Protein AF-A0A2K9A5K9-F1 (afdb_monomer)

Nearest PDB structures (foldseek):
  4qhi-assembly1_B  TM=7.761E-01  e=7.535E-02  Methanocaldococcus jannaschii DSM 2661
  4qhi-assembly2_C  TM=5.708E-01  e=5.766E-02  Methanocaldococcus jannaschii DSM 2661
  4qhj-assembly1_B  TM=7.160E-01  e=1.975E-01  Methanocaldococcus jannaschii DSM 2661
  1eb6-assembly1_A  TM=4.689E-01  e=3.957E+00  Aspergillus oryzae

Secondary structure (DSSP, 8-state):
--HHHHHHHHHHHHHHHHTSPPPEEEEE-----SS---SEEEETTTTEEEEEHHHHHHS-HHHHHHHHHHHHHHHHHHHHHHS---TTS-HHHHHHHHHHHHH---TTSTTS-HHHHHTSHHHHHHHHHHHHHHHHHH--PPP--GGGHHHHHHHHHHHHHHHHTTT-

Sequence (168 aa):
MDNYKVAINGTKLAAQILGIDTPDVQFFYNKDLTGKGINSIFLKEDYIIAFNEEWVEQANPMEIQVTCFHESRHAFQWKCINEDGPSNVELSTLQIWKKEMNEYSQPTKKDIPEEEYLMQEIEIDAIAFAHKMMLEHFGLKTGIPNIIEKEIQQILMKDVISDEQKDL

Solvent-accessible surface area (backbone atoms only — not comparable to full-atom values): 9677 Å² total; per-residue (Å²): 132,61,43,70,57,38,42,51,53,29,31,44,51,33,15,61,76,69,73,47,82,60,60,47,75,46,73,41,80,74,88,68,83,68,90,72,73,71,59,58,47,60,42,75,94,78,44,30,39,38,33,22,42,76,46,48,77,71,52,56,60,65,58,43,39,39,48,19,32,26,41,38,38,51,53,50,51,51,39,49,62,76,48,95,32,80,92,80,67,55,69,69,56,44,51,49,40,46,46,46,74,71,70,55,76,48,94,82,49,92,82,67,56,70,67,67,49,54,68,34,68,60,46,40,50,18,51,40,50,18,36,49,52,32,35,76,77,67,72,36,85,63,93,67,61,77,92,50,40,68,60,36,52,54,52,57,52,53,50,55,59,55,54,62,62,72,80,110

Foldseek 3Di:
DQLVVLLQVLQVVLCVVQVHDRFAEEEDADPPPPDDDDQWAQDLVRSYIYGHPVCSVPDDSLVSSLSSQLRSLVSLLSCVQPHCRPPPDDPVLSVQSNCCVVVDPDPPNPPDPPLNNCPRPSNLVSNLRSQVCCCVVPVDGDDDPPSCPVVSVVVVVVVVVVVVVVVD

Radius of gyration: 15.81 Å; Cα contacts (8 Å, |Δi|>4): 197; chains: 1; bounding box: 37×33×48 Å

Structure (mmCIF, N/CA/C/O backbone):
data_AF-A0A2K9A5K9-F1
#
_entry.id   AF-A0A2K9A5K9-F1
#
loop_
_atom_site.group_PDB
_atom_site.id
_atom_site.type_symbol
_atom_site.label_atom_id
_atom_site.label_alt_id
_atom_site.label_comp_id
_atom_site.label_asym_id
_atom_site.label_entity_id
_atom_site.label_seq_id
_atom_site.pdbx_PDB_ins_code
_atom_site.Cartn_x
_atom_site.Cartn_y
_atom_site.Cartn_z
_atom_site.occupancy
_atom_site.B_iso_or_equiv
_atom_site.auth_seq_id
_atom_site.auth_comp_id
_atom_site.auth_asym_id
_atom_site.auth_atom_id
_atom_site.pdbx_PDB_model_num
ATOM 1 N N . MET A 1 1 ? -18.228 3.295 11.789 1.00 67.94 1 MET A N 1
ATOM 2 C CA . MET A 1 1 ? -17.761 2.550 10.602 1.00 67.94 1 MET A CA 1
ATOM 3 C C . MET A 1 1 ? -17.073 1.307 11.129 1.00 67.94 1 MET A C 1
ATOM 5 O O . MET A 1 1 ? -16.506 1.392 12.206 1.00 67.94 1 MET A O 1
ATOM 9 N N . ASP A 1 2 ? -17.207 0.166 10.468 1.00 93.88 2 ASP A N 1
ATOM 10 C CA . ASP A 1 2 ? -16.558 -1.075 10.907 1.00 93.88 2 ASP A CA 1
ATOM 11 C C . ASP A 1 2 ? -15.137 -1.106 10.330 1.00 93.88 2 ASP A C 1
ATOM 13 O O . ASP A 1 2 ? -14.983 -1.178 9.111 1.00 93.88 2 ASP A O 1
ATOM 17 N N . ASN A 1 3 ? -14.126 -0.979 11.191 1.00 97.31 3 ASN A N 1
ATOM 18 C CA . ASN A 1 3 ? -12.725 -0.804 10.802 1.00 97.31 3 ASN A CA 1
ATOM 19 C C . ASN A 1 3 ? -12.179 -1.981 9.977 1.00 97.31 3 ASN A C 1
ATOM 21 O O . ASN A 1 3 ? -11.461 -1.762 9.003 1.00 97.31 3 ASN A O 1
ATOM 25 N N . TYR A 1 4 ? -12.618 -3.210 10.255 1.00 97.50 4 TYR A N 1
ATOM 26 C CA . TYR A 1 4 ? -12.254 -4.387 9.461 1.00 97.50 4 TYR A CA 1
ATOM 27 C C . TYR A 1 4 ? -12.817 -4.300 8.042 1.00 97.50 4 TYR A C 1
ATOM 29 O O . TYR A 1 4 ? -12.136 -4.605 7.063 1.00 97.50 4 TYR A O 1
ATOM 37 N N . LYS A 1 5 ? -14.058 -3.816 7.902 1.00 97.69 5 LYS A N 1
ATOM 38 C CA . LYS A 1 5 ? -14.644 -3.566 6.578 1.00 97.69 5 LYS A CA 1
ATOM 39 C C . LYS A 1 5 ? -13.944 -2.431 5.849 1.00 97.69 5 LYS A C 1
ATOM 41 O O . LYS A 1 5 ? -13.913 -2.465 4.623 1.00 97.69 5 LYS A O 1
ATOM 46 N N . VAL A 1 6 ? -13.417 -1.437 6.563 1.00 97.88 6 VAL A N 1
ATOM 47 C CA . VAL A 1 6 ? -12.607 -0.376 5.952 1.00 97.88 6 VAL A CA 1
ATOM 48 C C . VAL A 1 6 ? -11.301 -0.951 5.425 1.00 97.88 6 VAL A C 1
ATOM 50 O O . VAL A 1 6 ? -10.995 -0.695 4.271 1.00 97.88 6 VAL A O 1
ATOM 53 N N . ALA A 1 7 ? -10.604 -1.797 6.188 1.00 98.12 7 ALA A N 1
ATOM 54 C CA . ALA A 1 7 ? -9.395 -2.471 5.711 1.00 98.12 7 ALA A CA 1
ATOM 55 C C . ALA A 1 7 ? -9.666 -3.296 4.435 1.00 98.12 7 ALA A C 1
ATOM 57 O O . ALA A 1 7 ? -9.018 -3.114 3.410 1.00 98.12 7 ALA A O 1
ATOM 58 N N . ILE A 1 8 ? -10.704 -4.139 4.449 1.00 98.38 8 ILE A N 1
ATOM 59 C CA . ILE A 1 8 ? -11.042 -5.007 3.308 1.00 98.38 8 ILE A CA 1
ATOM 60 C C . ILE A 1 8 ? -11.491 -4.196 2.082 1.00 98.38 8 ILE A C 1
ATOM 62 O O . ILE A 1 8 ? -10.994 -4.395 0.972 1.00 98.38 8 ILE A O 1
ATOM 66 N N . ASN A 1 9 ? -12.449 -3.279 2.253 1.00 98.19 9 ASN A N 1
ATOM 67 C CA . ASN A 1 9 ? -12.986 -2.509 1.128 1.00 98.19 9 ASN A CA 1
ATOM 68 C C . ASN A 1 9 ? -12.002 -1.442 0.640 1.00 98.19 9 ASN A C 1
ATOM 70 O O . ASN A 1 9 ? -11.987 -1.143 -0.551 1.00 98.19 9 ASN A O 1
ATOM 74 N N . GLY A 1 10 ? -11.191 -0.885 1.538 1.00 98.25 10 GLY A N 1
ATOM 75 C CA . GLY A 1 10 ? -10.149 0.083 1.228 1.00 98.25 10 GLY A CA 1
ATOM 76 C C . GLY A 1 10 ? -9.050 -0.538 0.377 1.00 98.25 10 GLY A C 1
ATOM 77 O O . GLY A 1 10 ? -8.704 0.036 -0.653 1.00 98.25 10 GLY A O 1
ATOM 78 N N . THR A 1 11 ? -8.576 -1.739 0.730 1.00 98.56 11 THR A N 1
ATOM 79 C CA . THR A 1 11 ? -7.636 -2.508 -0.102 1.00 98.56 11 THR A CA 1
ATOM 80 C C . THR A 1 11 ? -8.239 -2.835 -1.466 1.00 98.56 11 THR A C 1
ATOM 82 O O . THR A 1 11 ? -7.595 -2.640 -2.495 1.00 98.56 11 THR A O 1
ATOM 85 N N . LYS A 1 12 ? -9.510 -3.255 -1.511 1.00 98.50 12 LYS A N 1
ATOM 86 C CA . LYS A 1 12 ? -10.205 -3.512 -2.781 1.00 98.50 12 LYS A CA 1
ATOM 87 C C . LYS A 1 12 ? -10.295 -2.264 -3.664 1.00 98.50 12 LYS A C 1
ATOM 89 O O . LYS A 1 12 ? -10.046 -2.351 -4.863 1.00 98.50 12 LYS A O 1
ATOM 94 N N . LEU A 1 13 ? -10.642 -1.115 -3.085 1.00 98.25 13 LEU A N 1
ATOM 95 C CA . LEU A 1 13 ? -10.688 0.162 -3.798 1.00 98.25 13 LEU A CA 1
ATOM 96 C C . LEU A 1 13 ? -9.305 0.540 -4.342 1.00 98.25 13 LEU A C 1
ATOM 98 O O . LEU A 1 13 ? -9.182 0.886 -5.514 1.00 98.25 13 LEU A O 1
ATOM 102 N N . ALA A 1 14 ? -8.265 0.442 -3.512 1.00 98.19 14 ALA A N 1
ATOM 103 C CA . ALA A 1 14 ? -6.900 0.761 -3.909 1.00 98.19 14 ALA A CA 1
ATOM 104 C C . ALA A 1 14 ? -6.418 -0.132 -5.063 1.00 98.19 14 ALA A C 1
ATOM 106 O O . ALA A 1 14 ? -5.893 0.376 -6.051 1.00 98.19 14 ALA A O 1
ATOM 107 N N . ALA A 1 15 ? -6.670 -1.441 -4.991 1.00 96.94 15 ALA A N 1
ATOM 108 C CA . ALA A 1 15 ? -6.337 -2.379 -6.059 1.00 96.94 15 ALA A CA 1
ATOM 109 C C . ALA A 1 15 ? -7.069 -2.062 -7.374 1.00 96.94 15 ALA A C 1
ATOM 111 O O . ALA A 1 15 ? -6.460 -2.098 -8.442 1.00 96.94 15 ALA A O 1
ATOM 112 N N . GLN A 1 16 ? -8.352 -1.683 -7.300 1.00 97.00 16 GLN A N 1
ATOM 113 C CA . GLN A 1 16 ? -9.123 -1.251 -8.471 1.00 97.00 16 GLN A CA 1
ATOM 114 C C . GLN A 1 16 ? -8.530 -0.003 -9.131 1.00 97.00 16 GLN A C 1
ATOM 116 O O . GLN A 1 16 ? -8.426 0.036 -10.354 1.00 97.00 16 GLN A O 1
ATOM 121 N N . ILE A 1 17 ? -8.125 0.992 -8.337 1.00 95.88 17 ILE A N 1
ATOM 122 C CA . ILE A 1 17 ? -7.477 2.211 -8.842 1.00 95.88 17 ILE A CA 1
ATOM 123 C C . ILE A 1 17 ? -6.131 1.883 -9.498 1.00 95.88 17 ILE A C 1
ATOM 125 O O . ILE A 1 17 ? -5.811 2.407 -10.561 1.00 95.88 17 ILE A O 1
ATOM 129 N N . LEU A 1 18 ? -5.355 0.995 -8.876 1.00 94.31 18 LEU A N 1
ATOM 130 C CA . LEU A 1 18 ? -4.031 0.589 -9.346 1.00 94.31 18 LEU A CA 1
ATOM 131 C C . LEU A 1 18 ? -4.074 -0.391 -10.530 1.00 94.31 18 LEU A C 1
ATOM 133 O O . LEU A 1 18 ? -3.037 -0.644 -11.138 1.00 94.31 18 LEU A O 1
ATOM 137 N N . GLY A 1 19 ? -5.245 -0.944 -10.860 1.00 93.50 19 GLY A N 1
ATOM 138 C CA . GLY A 1 19 ? -5.397 -1.929 -11.930 1.00 93.50 19 GLY A CA 1
ATOM 139 C C . GLY A 1 19 ? -4.702 -3.262 -11.636 1.00 93.50 19 GLY A C 1
ATOM 140 O O . GLY A 1 19 ? -4.236 -3.916 -12.566 1.00 93.50 19 GLY A O 1
ATOM 141 N N . ILE A 1 20 ? -4.614 -3.652 -10.362 1.00 93.44 20 ILE A N 1
ATOM 142 C CA . ILE A 1 20 ? -4.001 -4.913 -9.915 1.00 93.44 20 ILE A CA 1
ATOM 143 C C . ILE A 1 20 ? -5.046 -5.848 -9.307 1.00 93.44 20 ILE A C 1
ATOM 145 O O . ILE A 1 20 ? -6.113 -5.416 -8.860 1.00 93.44 20 ILE A O 1
ATOM 149 N N . ASP A 1 21 ? -4.713 -7.136 -9.228 1.00 94.44 21 ASP A N 1
ATOM 150 C CA . ASP A 1 21 ? -5.471 -8.071 -8.400 1.00 94.44 21 ASP A CA 1
ATOM 151 C C . ASP A 1 21 ? -5.452 -7.604 -6.942 1.00 94.44 21 ASP A C 1
ATOM 153 O O . ASP A 1 21 ? -4.423 -7.140 -6.440 1.00 94.44 21 ASP A O 1
ATOM 157 N N . THR A 1 22 ? -6.595 -7.724 -6.266 1.00 97.44 22 THR A N 1
ATOM 158 C CA . THR A 1 22 ? -6.732 -7.317 -4.863 1.00 97.44 22 THR A CA 1
ATOM 159 C C . THR A 1 22 ? -5.903 -8.242 -3.971 1.00 97.44 22 THR A C 1
ATOM 161 O O . THR A 1 22 ? -6.187 -9.440 -3.972 1.00 97.44 22 THR A O 1
ATOM 164 N N . PRO A 1 23 ? -4.917 -7.723 -3.212 1.00 97.25 23 PRO A N 1
ATOM 165 C CA . PRO A 1 23 ? -4.214 -8.515 -2.209 1.00 97.25 23 PRO A CA 1
ATOM 166 C C . PRO A 1 23 ? -5.181 -9.060 -1.160 1.00 97.25 23 PRO A C 1
ATOM 168 O O . PRO A 1 23 ? -6.138 -8.377 -0.775 1.00 97.25 23 PRO A O 1
ATOM 171 N N . ASP A 1 24 ? -4.914 -10.266 -0.667 1.00 98.06 24 ASP A N 1
ATOM 172 C CA . ASP A 1 24 ? -5.694 -10.833 0.430 1.00 98.06 24 ASP A CA 1
ATOM 173 C C . ASP A 1 24 ? -5.492 -9.996 1.699 1.00 98.06 24 ASP A C 1
ATOM 175 O O . ASP A 1 24 ? -4.394 -9.520 1.981 1.00 98.06 24 ASP A O 1
ATOM 179 N N . VAL A 1 25 ? -6.553 -9.811 2.486 1.00 98.00 25 VAL A N 1
ATOM 180 C CA . VAL A 1 25 ? -6.491 -9.053 3.744 1.00 98.00 25 VAL A CA 1
ATOM 181 C C . VAL A 1 25 ? -6.541 -10.016 4.917 1.00 98.00 25 VAL A C 1
ATOM 183 O O . VAL A 1 25 ? -7.495 -10.782 5.060 1.00 98.00 25 VAL A O 1
ATOM 186 N N . GLN A 1 26 ? -5.523 -9.955 5.773 1.00 96.94 26 GLN A N 1
ATOM 187 C CA . GLN A 1 26 ? -5.449 -10.740 7.004 1.00 96.94 26 GLN A CA 1
ATOM 188 C C . GLN A 1 26 ? -5.229 -9.837 8.216 1.00 96.94 26 GLN A C 1
ATOM 190 O O . GLN A 1 26 ? -4.706 -8.731 8.098 1.00 96.94 26 GLN A O 1
ATOM 195 N N . PHE A 1 27 ? -5.624 -10.326 9.388 1.00 94.69 27 PHE A N 1
ATOM 196 C CA . PHE A 1 27 ? -5.454 -9.632 10.659 1.00 94.69 27 PHE A CA 1
ATOM 197 C C . PHE A 1 27 ? -4.568 -10.476 11.568 1.00 94.69 27 PHE A C 1
ATOM 199 O O . PHE A 1 27 ? -4.720 -11.699 11.631 1.00 94.69 27 PHE A O 1
ATOM 206 N N . PHE A 1 28 ? -3.613 -9.834 12.230 1.00 89.88 28 PHE A N 1
ATOM 207 C CA . PHE A 1 28 ? -2.676 -10.499 13.12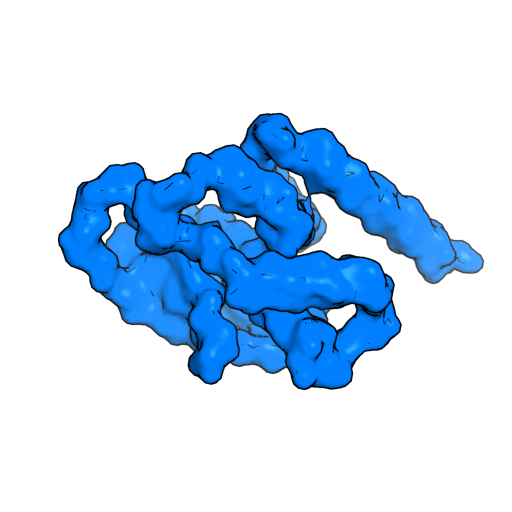5 1.00 89.88 28 PHE A CA 1
ATOM 208 C C . PHE A 1 28 ? -2.547 -9.742 14.443 1.00 89.88 28 PHE A C 1
ATOM 210 O O . PHE A 1 28 ? -2.654 -8.521 14.492 1.00 89.88 28 PHE A O 1
ATOM 217 N N . TYR A 1 29 ? -2.236 -10.471 15.511 1.00 83.44 29 TYR A N 1
ATOM 218 C CA . TYR A 1 29 ? -1.881 -9.881 16.798 1.00 83.44 29 TYR A CA 1
ATOM 219 C C . TYR A 1 29 ? -0.364 -9.803 16.930 1.00 83.44 29 TYR A C 1
ATOM 221 O O . TYR A 1 29 ? 0.321 -10.827 16.840 1.00 83.44 29 TYR A O 1
ATOM 229 N N . ASN A 1 30 ? 0.165 -8.612 17.203 1.00 69.81 30 ASN A N 1
ATOM 230 C CA . ASN A 1 30 ? 1.560 -8.468 17.594 1.00 69.81 30 ASN A CA 1
ATOM 231 C C . ASN A 1 30 ? 1.668 -8.513 19.124 1.00 69.81 30 ASN A C 1
ATOM 233 O O . ASN A 1 30 ? 1.219 -7.600 19.803 1.00 69.81 30 ASN A O 1
ATOM 237 N N . LYS A 1 31 ? 2.262 -9.573 19.686 1.00 54.88 31 LYS A N 1
ATOM 238 C CA . LYS A 1 31 ? 2.429 -9.693 21.148 1.00 54.88 31 LYS A CA 1
ATOM 239 C C . LYS A 1 31 ? 3.510 -8.767 21.720 1.00 54.88 31 LYS A C 1
ATOM 241 O O . LYS A 1 31 ? 3.563 -8.599 22.939 1.00 54.88 31 LYS A O 1
ATOM 246 N N . ASP A 1 32 ? 4.362 -8.179 20.878 1.00 50.25 32 ASP A N 1
ATOM 247 C CA . ASP A 1 32 ? 5.400 -7.246 21.316 1.00 50.25 32 ASP A CA 1
ATOM 248 C C . ASP A 1 32 ? 4.843 -5.818 21.407 1.00 50.25 32 ASP A C 1
ATOM 250 O O . ASP A 1 32 ? 4.930 -5.008 20.486 1.00 50.25 32 ASP A O 1
ATOM 254 N N . LEU A 1 33 ? 4.314 -5.499 22.592 1.00 42.84 33 LEU A N 1
ATOM 255 C CA . LEU A 1 33 ? 3.846 -4.177 23.044 1.00 42.84 33 LEU A CA 1
ATOM 256 C C . LEU A 1 33 ? 4.966 -3.112 23.146 1.00 42.84 33 LEU A C 1
ATOM 258 O O . LEU A 1 33 ? 4.805 -2.081 23.805 1.00 42.84 33 LEU A O 1
ATOM 262 N N . THR A 1 34 ? 6.137 -3.331 22.545 1.00 43.47 34 THR A N 1
ATOM 263 C CA . THR A 1 34 ? 7.284 -2.426 22.671 1.00 43.47 34 THR A CA 1
ATOM 264 C C . THR A 1 34 ? 7.243 -1.321 21.615 1.00 43.47 34 THR A C 1
ATOM 266 O O . THR A 1 34 ? 7.958 -1.385 20.625 1.00 43.47 34 THR A O 1
ATOM 269 N N . GLY A 1 35 ? 6.414 -0.297 21.842 1.00 47.50 35 GLY A N 1
ATOM 270 C CA . GLY A 1 35 ? 6.605 1.116 21.449 1.00 47.50 35 GLY A CA 1
ATOM 271 C C . GLY A 1 35 ? 6.717 1.532 19.968 1.00 47.50 35 GLY A C 1
ATOM 272 O O . GLY A 1 35 ? 6.474 2.698 19.677 1.00 47.50 35 GLY A O 1
ATOM 273 N N . LYS A 1 36 ? 7.056 0.636 19.036 1.00 54.22 36 LYS A N 1
ATOM 274 C CA . LYS A 1 36 ? 7.132 0.861 17.581 1.00 54.22 36 LYS A CA 1
ATOM 275 C C . LYS A 1 36 ? 6.475 -0.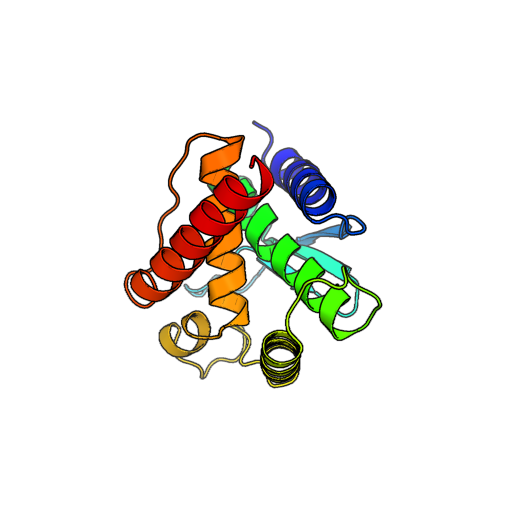319 16.859 1.00 54.22 36 LYS A C 1
ATOM 277 O O . LYS A 1 36 ? 7.137 -1.122 16.207 1.00 54.22 36 LYS A O 1
ATOM 282 N N . GLY A 1 37 ? 5.176 -0.491 17.089 1.00 62.34 37 GLY A N 1
ATOM 283 C CA . GLY A 1 37 ? 4.393 -1.536 16.437 1.00 62.34 37 GLY A CA 1
ATOM 284 C C . GLY A 1 37 ? 4.194 -1.229 14.954 1.00 62.34 37 GLY A C 1
ATOM 285 O O . GLY A 1 37 ? 3.993 -0.080 14.576 1.00 62.34 37 GLY A O 1
ATOM 286 N N . ILE A 1 38 ? 4.240 -2.264 14.121 1.00 75.38 38 ILE A N 1
ATOM 287 C CA . ILE A 1 38 ? 3.832 -2.179 12.717 1.00 75.38 38 ILE A CA 1
ATOM 288 C C . ILE A 1 38 ? 2.301 -2.188 12.678 1.00 75.38 38 ILE A C 1
ATOM 290 O O . ILE A 1 38 ? 1.680 -3.098 13.233 1.00 75.38 38 ILE A O 1
ATOM 294 N N . ASN A 1 39 ? 1.705 -1.173 12.050 1.00 89.38 39 ASN A N 1
ATOM 295 C CA . ASN A 1 39 ? 0.250 -1.064 11.889 1.00 89.38 39 ASN A CA 1
ATOM 296 C C . ASN A 1 39 ? -0.264 -2.028 10.815 1.00 89.38 39 ASN A C 1
ATOM 298 O O . ASN A 1 39 ? -1.307 -2.654 10.983 1.00 89.38 39 ASN A O 1
ATOM 302 N N . SER A 1 40 ? 0.478 -2.146 9.716 1.00 91.50 40 SER A N 1
ATOM 303 C CA . SER A 1 40 ? 0.197 -3.046 8.605 1.00 91.50 40 SER A CA 1
ATOM 304 C C . SER A 1 40 ? 1.481 -3.343 7.838 1.00 91.50 40 SER A C 1
ATOM 306 O O . SER A 1 40 ? 2.462 -2.617 7.989 1.00 91.50 40 SER A O 1
ATOM 308 N N . ILE A 1 41 ? 1.480 -4.419 7.059 1.00 92.25 41 ILE A N 1
ATOM 309 C CA . ILE A 1 41 ? 2.582 -4.775 6.168 1.00 92.25 41 ILE A CA 1
ATOM 310 C C . ILE A 1 41 ? 2.074 -5.554 4.955 1.00 92.25 41 ILE A C 1
ATOM 312 O O . ILE A 1 41 ? 1.259 -6.473 5.084 1.00 92.25 41 ILE A O 1
ATOM 316 N N . PHE A 1 42 ? 2.603 -5.233 3.780 1.00 93.88 42 PHE A N 1
ATOM 317 C CA . PHE A 1 42 ? 2.482 -6.064 2.592 1.00 93.88 42 PHE A CA 1
ATOM 318 C C . PHE A 1 42 ? 3.489 -7.231 2.608 1.00 93.88 42 PHE A C 1
ATOM 320 O O . PHE A 1 42 ? 4.708 -7.051 2.555 1.00 93.88 42 PHE A O 1
ATOM 327 N N . LEU A 1 43 ? 2.964 -8.454 2.655 1.00 91.31 43 LEU A N 1
ATOM 328 C CA . LEU A 1 43 ? 3.693 -9.719 2.594 1.00 91.31 43 LEU A CA 1
ATOM 329 C C . LEU A 1 43 ? 3.735 -10.205 1.141 1.00 91.31 43 LEU A C 1
ATOM 331 O O . LEU A 1 43 ? 2.821 -10.876 0.658 1.00 91.31 43 LEU A O 1
ATOM 335 N N . LYS A 1 44 ? 4.799 -9.829 0.430 1.00 90.25 44 LYS A N 1
ATOM 336 C CA . LYS A 1 44 ? 4.947 -10.027 -1.021 1.00 90.25 44 LYS A CA 1
ATOM 337 C C . LYS A 1 44 ? 4.942 -11.491 -1.471 1.00 90.25 44 LYS A C 1
ATOM 339 O O . LYS A 1 44 ? 4.446 -11.775 -2.556 1.00 90.25 44 LYS A O 1
ATOM 344 N N . GLU A 1 45 ? 5.473 -12.405 -0.659 1.00 88.25 45 GLU A N 1
ATOM 345 C CA . GLU A 1 45 ? 5.560 -13.835 -0.979 1.00 88.25 45 GLU A CA 1
ATOM 346 C C . GLU A 1 45 ? 4.178 -14.492 -1.078 1.00 88.25 45 GLU A C 1
ATOM 348 O O . GLU A 1 45 ? 3.969 -15.351 -1.933 1.00 88.25 45 GLU A O 1
ATOM 353 N N . ASP A 1 46 ? 3.242 -14.043 -0.241 1.00 92.44 46 ASP A N 1
ATOM 354 C CA . ASP A 1 46 ? 1.876 -14.564 -0.172 1.00 92.44 46 ASP A CA 1
ATOM 355 C C . ASP A 1 46 ? 0.845 -13.611 -0.803 1.00 92.44 46 ASP A C 1
ATOM 357 O O . ASP A 1 46 ? -0.333 -13.944 -0.898 1.00 92.44 46 ASP A O 1
ATOM 361 N N . TYR A 1 47 ? 1.281 -12.423 -1.241 1.00 94.50 47 TYR A N 1
ATOM 362 C CA . TYR A 1 47 ? 0.438 -11.355 -1.783 1.00 94.50 47 TYR A CA 1
ATOM 363 C C . TYR A 1 47 ? -0.699 -10.942 -0.822 1.00 94.50 47 TYR A C 1
ATOM 365 O O . TYR A 1 47 ? -1.858 -10.770 -1.209 1.00 94.50 47 TYR A O 1
ATOM 373 N N . ILE A 1 48 ? -0.341 -10.776 0.455 1.00 96.38 48 ILE A N 1
ATOM 374 C CA . ILE A 1 48 ? -1.248 -10.430 1.559 1.00 96.38 48 ILE A CA 1
ATOM 375 C C . ILE A 1 48 ? -0.925 -9.030 2.081 1.00 96.38 48 ILE A C 1
ATOM 377 O O . ILE A 1 48 ? 0.239 -8.688 2.260 1.00 96.38 48 ILE A O 1
ATOM 381 N N . ILE A 1 49 ? -1.945 -8.244 2.418 1.00 96.94 49 ILE A N 1
ATOM 382 C CA . ILE A 1 49 ? -1.809 -7.090 3.311 1.00 96.94 49 ILE A CA 1
ATOM 383 C C . ILE A 1 49 ? -2.290 -7.519 4.698 1.00 96.94 49 ILE A C 1
ATOM 385 O O . ILE A 1 49 ? -3.472 -7.801 4.913 1.00 96.94 49 ILE A O 1
ATOM 389 N N . ALA A 1 50 ? -1.349 -7.600 5.633 1.00 94.88 50 ALA A N 1
ATOM 390 C CA . ALA A 1 50 ? -1.599 -8.018 7.000 1.00 94.88 50 ALA A CA 1
ATOM 391 C C . ALA A 1 50 ? -1.716 -6.786 7.900 1.00 94.88 50 ALA A C 1
ATOM 393 O O . ALA A 1 50 ? -0.766 -6.016 8.007 1.00 94.88 50 ALA A O 1
ATOM 394 N N . PHE A 1 51 ? -2.851 -6.625 8.578 1.00 95.12 51 PHE A N 1
ATOM 395 C CA . PHE A 1 51 ? -3.105 -5.533 9.516 1.00 95.12 51 PHE A CA 1
ATOM 396 C C . PHE A 1 51 ? -2.963 -5.994 10.967 1.00 95.12 51 PHE A C 1
ATOM 398 O O . PHE A 1 51 ? -3.437 -7.070 11.337 1.00 95.12 51 PHE A O 1
ATOM 405 N N . ASN A 1 52 ? -2.368 -5.153 11.812 1.00 92.69 52 ASN A N 1
ATOM 406 C CA . ASN A 1 52 ? -2.336 -5.382 13.249 1.00 92.69 52 ASN A CA 1
ATOM 407 C C . ASN A 1 52 ? -3.737 -5.172 13.832 1.00 92.69 52 ASN A C 1
ATOM 409 O O . ASN A 1 52 ? -4.276 -4.065 13.808 1.00 92.69 52 ASN A O 1
ATOM 413 N N . GLU A 1 53 ? -4.314 -6.239 14.369 1.00 92.31 53 GLU A N 1
ATOM 414 C CA . GLU A 1 53 ? -5.686 -6.270 14.854 1.00 92.31 53 GLU A CA 1
ATOM 415 C C . GLU A 1 53 ? -5.919 -5.294 16.016 1.00 92.31 53 GLU A C 1
ATOM 417 O O . GLU A 1 53 ? -6.889 -4.539 15.992 1.00 92.31 53 GLU A O 1
ATOM 422 N N . GLU A 1 54 ? -4.977 -5.196 16.961 1.00 90.75 54 GLU A N 1
ATOM 423 C CA . GLU A 1 54 ? -5.071 -4.249 18.083 1.00 90.75 54 GLU A CA 1
ATOM 424 C C . GLU A 1 54 ? -5.076 -2.795 17.605 1.00 90.75 54 GLU A C 1
ATOM 426 O O . GLU A 1 54 ? -5.706 -1.932 18.214 1.00 90.75 54 GLU A O 1
ATOM 431 N N . TRP A 1 55 ? -4.360 -2.497 16.519 1.00 92.88 55 TRP A N 1
ATOM 432 C CA . TRP A 1 55 ? -4.383 -1.171 15.909 1.00 92.88 55 TRP A CA 1
ATOM 433 C C . TRP A 1 55 ? -5.697 -0.933 15.158 1.00 92.88 55 TRP A C 1
ATOM 435 O O . TRP A 1 55 ? -6.329 0.104 15.358 1.00 92.88 55 TRP A O 1
ATOM 445 N N . VAL A 1 56 ? -6.155 -1.899 14.357 1.00 94.81 56 VAL A N 1
ATOM 446 C CA . VAL A 1 56 ? -7.409 -1.799 13.591 1.00 94.81 56 VAL A CA 1
ATOM 447 C C . VAL A 1 56 ? -8.610 -1.550 14.499 1.00 94.81 56 VAL A C 1
ATOM 449 O O . VAL A 1 56 ? -9.477 -0.763 14.133 1.00 94.81 56 VAL A O 1
ATOM 452 N N . GLU A 1 57 ? -8.678 -2.151 15.686 1.00 93.50 57 GLU A N 1
ATOM 453 C CA . GLU A 1 57 ? -9.798 -1.955 16.620 1.00 93.50 57 GLU A CA 1
ATOM 454 C C . GLU A 1 57 ? -9.943 -0.505 17.120 1.00 93.50 57 GLU A C 1
ATOM 456 O O . GLU A 1 57 ? -11.057 -0.058 17.403 1.00 93.50 57 GLU A O 1
ATOM 461 N N . GLN A 1 58 ? -8.839 0.242 17.207 1.00 92.31 58 GLN A N 1
ATOM 462 C CA . GLN A 1 58 ? -8.792 1.574 17.829 1.00 92.31 58 GLN A CA 1
ATOM 463 C C . GLN A 1 58 ? -8.500 2.722 16.852 1.00 92.31 58 GLN A C 1
ATOM 465 O O . GLN A 1 58 ? -8.777 3.879 17.174 1.00 92.31 58 GLN A O 1
ATOM 470 N N . ALA A 1 59 ? -7.944 2.423 15.677 1.00 92.62 59 ALA A N 1
ATOM 471 C CA . ALA A 1 59 ? -7.535 3.423 14.700 1.00 92.62 59 ALA A CA 1
ATOM 472 C C . ALA A 1 59 ? -8.722 4.206 14.128 1.00 92.62 59 ALA A C 1
ATOM 474 O O . ALA A 1 59 ? -9.858 3.722 14.035 1.00 92.62 59 ALA A O 1
ATOM 475 N N . ASN A 1 60 ? -8.444 5.429 13.677 1.00 94.38 60 ASN A N 1
ATOM 476 C CA . ASN A 1 60 ? -9.416 6.174 12.897 1.00 94.38 60 ASN A CA 1
ATOM 477 C C . ASN A 1 60 ? -9.659 5.439 11.559 1.00 94.38 60 ASN A C 1
ATOM 479 O O . ASN A 1 60 ? -8.690 5.087 10.884 1.00 94.38 60 ASN A O 1
ATOM 483 N N . PRO A 1 61 ? -10.916 5.260 11.107 1.00 96.38 61 PRO A N 1
ATOM 484 C CA . PRO A 1 61 ? -11.209 4.680 9.794 1.00 96.38 61 PRO A CA 1
ATOM 485 C C . PRO A 1 61 ? -10.413 5.303 8.637 1.00 96.38 61 PRO A C 1
ATOM 487 O O . PRO A 1 61 ? -10.035 4.615 7.695 1.00 96.38 61 PRO A O 1
ATOM 490 N N . MET A 1 62 ? -10.141 6.609 8.697 1.00 95.31 62 MET A N 1
ATOM 491 C CA . MET A 1 62 ? -9.360 7.299 7.671 1.00 95.31 62 MET A CA 1
ATOM 492 C C . MET A 1 62 ? -7.876 6.938 7.723 1.00 95.31 62 MET A C 1
ATOM 494 O O . MET A 1 62 ? -7.255 6.861 6.673 1.00 95.31 62 MET A O 1
ATOM 498 N N . GLU A 1 63 ? -7.311 6.658 8.898 1.00 95.25 63 GLU A N 1
ATOM 499 C CA . GLU A 1 63 ? -5.934 6.154 9.003 1.00 95.25 63 GLU A CA 1
ATOM 500 C C . GLU A 1 63 ? -5.829 4.747 8.410 1.00 95.25 63 GLU A C 1
ATOM 502 O O . GLU A 1 63 ? -4.899 4.466 7.662 1.00 95.25 63 GLU A O 1
ATOM 507 N N . ILE A 1 64 ? -6.835 3.895 8.636 1.00 97.38 64 ILE A N 1
ATOM 508 C CA . ILE A 1 64 ? -6.917 2.575 7.992 1.00 97.38 64 ILE A CA 1
ATOM 509 C C . ILE A 1 64 ? -6.981 2.725 6.471 1.00 97.38 64 ILE A C 1
ATOM 511 O O . ILE A 1 64 ? -6.278 2.014 5.757 1.00 97.38 64 ILE A O 1
ATOM 515 N N . GLN A 1 65 ? -7.775 3.668 5.958 1.00 98.19 65 GLN A N 1
ATOM 516 C CA . GLN A 1 65 ? -7.870 3.921 4.519 1.00 98.19 65 GLN A CA 1
ATOM 517 C C . GLN A 1 65 ? -6.544 4.418 3.917 1.00 98.19 65 GLN A C 1
ATOM 519 O O . GLN A 1 65 ? -6.179 3.983 2.824 1.00 98.19 65 GLN A O 1
ATOM 524 N N . VAL A 1 66 ? -5.800 5.276 4.628 1.00 97.69 66 VAL A N 1
ATOM 525 C CA . VAL A 1 66 ? -4.438 5.690 4.238 1.00 97.69 66 VAL A CA 1
ATOM 526 C C . VAL A 1 66 ? -3.529 4.470 4.122 1.00 97.69 66 VAL A C 1
ATOM 528 O O . VAL A 1 66 ? -2.872 4.289 3.098 1.00 97.69 66 VAL A O 1
ATOM 531 N N . THR A 1 67 ? -3.535 3.608 5.140 1.00 97.19 67 THR A N 1
ATOM 532 C CA . THR A 1 67 ? -2.743 2.375 5.153 1.00 97.19 67 THR A CA 1
ATOM 533 C C . THR A 1 67 ? -3.134 1.435 4.015 1.00 97.19 67 THR A C 1
ATOM 535 O O . THR A 1 67 ? -2.256 0.878 3.367 1.00 97.19 67 THR A O 1
ATOM 538 N N . CYS A 1 68 ? -4.423 1.316 3.684 1.00 98.44 68 CYS A N 1
ATOM 539 C CA . CYS A 1 68 ? -4.865 0.525 2.533 1.00 98.44 68 CYS A CA 1
ATOM 540 C C . CYS A 1 68 ? -4.230 1.012 1.224 1.00 98.44 68 CYS A C 1
ATOM 542 O O . CYS A 1 68 ? -3.767 0.191 0.433 1.00 98.44 68 CYS A O 1
ATOM 544 N N . PHE A 1 69 ? -4.197 2.329 0.988 1.00 98.56 69 PHE A N 1
ATOM 545 C CA . PHE A 1 69 ? -3.564 2.883 -0.211 1.00 98.56 69 PHE A CA 1
ATOM 546 C C . PHE A 1 69 ? -2.053 2.660 -0.220 1.00 98.56 69 PHE A C 1
ATOM 548 O O . PHE A 1 69 ? -1.517 2.257 -1.250 1.00 98.56 69 PHE A O 1
ATOM 555 N N . HIS A 1 70 ? -1.390 2.882 0.914 1.00 97.56 70 HIS A N 1
ATOM 556 C CA . HIS A 1 70 ? 0.053 2.701 1.057 1.00 97.56 70 HIS A CA 1
ATOM 557 C C . HIS A 1 70 ? 0.471 1.244 0.792 1.00 97.56 70 HIS A C 1
ATOM 559 O O . HIS A 1 70 ? 1.242 0.977 -0.125 1.00 97.56 70 HIS A O 1
ATOM 565 N N . GLU A 1 71 ? -0.116 0.277 1.499 1.00 97.69 71 GLU A N 1
ATOM 566 C CA . GLU A 1 71 ? 0.251 -1.138 1.347 1.00 97.69 71 GLU A CA 1
ATOM 567 C C . GLU A 1 71 ? -0.150 -1.707 -0.022 1.00 97.69 71 GLU A C 1
ATOM 569 O O . GLU A 1 71 ? 0.565 -2.519 -0.610 1.00 97.69 71 GLU A O 1
ATOM 574 N N . SER A 1 72 ? -1.269 -1.246 -0.594 1.00 98.19 72 SER A N 1
ATOM 575 C CA . SER A 1 72 ? -1.641 -1.637 -1.961 1.00 98.19 72 SER A CA 1
ATOM 576 C C . SER A 1 72 ? -0.679 -1.061 -2.999 1.00 98.19 72 SER A C 1
ATOM 578 O O . SER A 1 72 ? -0.469 -1.679 -4.044 1.00 98.19 72 SER A O 1
ATOM 580 N N . ARG A 1 73 ? -0.050 0.092 -2.725 1.00 97.19 73 ARG A N 1
ATOM 581 C CA . ARG A 1 73 ? 0.999 0.630 -3.595 1.00 97.19 73 ARG A CA 1
ATOM 582 C C . ARG A 1 73 ? 2.244 -0.251 -3.574 1.00 97.19 73 ARG A C 1
ATOM 584 O O . ARG A 1 73 ? 2.805 -0.489 -4.641 1.00 97.19 73 ARG A O 1
ATOM 591 N N . HIS A 1 74 ? 2.597 -0.840 -2.433 1.00 95.75 74 HIS A N 1
ATOM 592 C CA . HIS A 1 74 ? 3.635 -1.874 -2.380 1.00 95.75 74 HIS A CA 1
ATOM 593 C C . HIS A 1 74 ? 3.276 -3.123 -3.188 1.00 95.75 74 HIS A C 1
ATOM 595 O O . HIS A 1 74 ? 4.126 -3.645 -3.914 1.00 95.75 74 HIS A O 1
ATOM 601 N N . ALA A 1 75 ? 2.015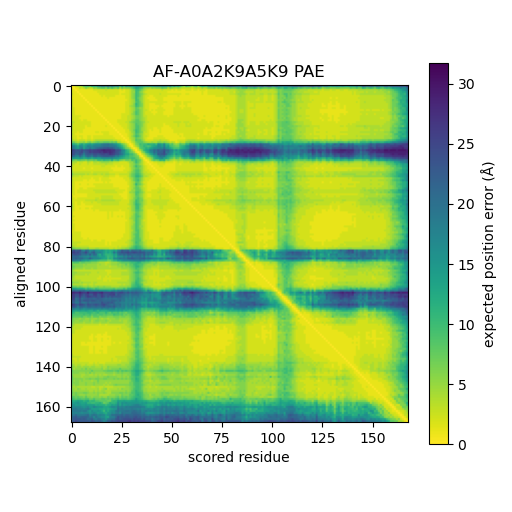 -3.562 -3.162 1.00 95.19 75 ALA A N 1
ATOM 602 C CA . ALA A 1 75 ? 1.559 -4.655 -4.022 1.00 95.19 75 ALA A CA 1
ATOM 603 C C . ALA A 1 75 ? 1.695 -4.319 -5.520 1.00 95.19 75 ALA A C 1
ATOM 605 O O . ALA A 1 75 ? 2.180 -5.138 -6.305 1.00 95.19 75 ALA A O 1
ATOM 606 N N . PHE A 1 76 ? 1.345 -3.091 -5.913 1.00 95.50 76 PHE A N 1
ATOM 607 C CA . PHE A 1 76 ? 1.544 -2.594 -7.275 1.00 95.50 76 PHE A CA 1
ATOM 608 C C . PHE A 1 76 ? 3.022 -2.568 -7.680 1.00 95.50 76 PHE A C 1
ATOM 610 O O . PHE A 1 76 ? 3.378 -3.053 -8.755 1.00 95.50 76 PHE A O 1
ATOM 617 N N . GLN A 1 77 ? 3.893 -2.033 -6.823 1.00 94.69 77 GLN A N 1
ATOM 618 C CA . GLN A 1 77 ? 5.334 -1.977 -7.074 1.00 94.69 77 GLN A CA 1
ATOM 619 C C . GLN A 1 77 ? 5.905 -3.392 -7.240 1.00 94.69 77 GLN A C 1
ATOM 621 O O . GLN A 1 77 ? 6.648 -3.649 -8.187 1.00 94.69 77 GLN A O 1
ATOM 626 N N . TRP A 1 78 ? 5.488 -4.342 -6.394 1.00 93.44 78 TRP A N 1
ATOM 627 C CA . TRP A 1 78 ? 5.876 -5.750 -6.5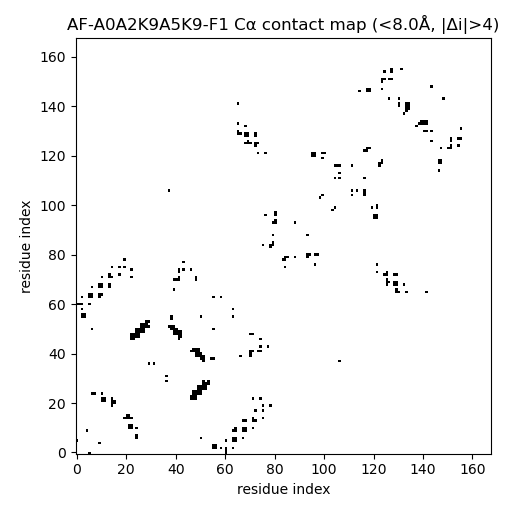03 1.00 93.44 78 TRP A CA 1
ATOM 628 C C . TRP A 1 78 ? 5.460 -6.380 -7.837 1.00 93.44 78 TRP A C 1
ATOM 630 O O . TRP A 1 78 ? 6.277 -7.055 -8.472 1.00 93.44 78 TRP A O 1
ATOM 640 N N . LYS A 1 79 ? 4.229 -6.123 -8.296 1.00 92.12 79 LYS A N 1
ATOM 641 C CA . LYS A 1 79 ? 3.753 -6.552 -9.620 1.00 92.12 79 LYS A CA 1
ATOM 642 C C . LYS A 1 79 ? 4.598 -5.951 -10.742 1.00 92.12 79 LYS A C 1
ATOM 644 O O . LYS A 1 79 ? 5.039 -6.685 -11.617 1.00 92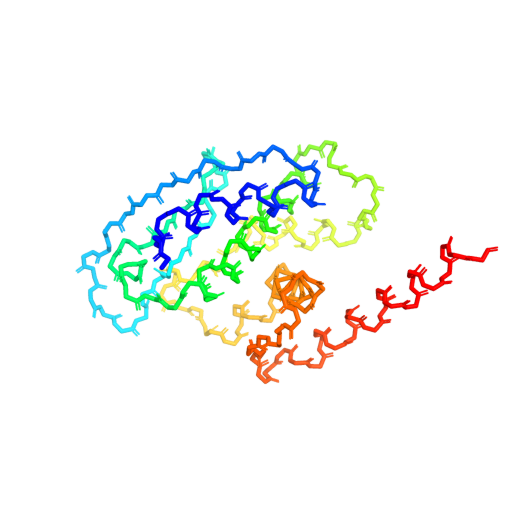.12 79 LYS A O 1
ATOM 649 N N . CYS A 1 80 ? 4.908 -4.658 -10.683 1.00 91.44 80 CYS A N 1
ATOM 650 C CA . CYS A 1 80 ? 5.753 -4.001 -11.686 1.00 91.44 80 CYS A CA 1
ATOM 651 C C . CYS A 1 80 ? 7.190 -4.554 -11.729 1.00 91.44 80 CYS A C 1
ATOM 653 O O . CYS A 1 80 ? 7.822 -4.557 -12.781 1.00 91.44 80 CYS A O 1
ATOM 655 N N . ILE A 1 81 ? 7.724 -5.017 -10.595 1.00 90.62 81 ILE A N 1
ATOM 656 C CA . ILE A 1 81 ? 9.075 -5.591 -10.510 1.00 90.62 81 ILE A CA 1
ATOM 657 C C . ILE A 1 81 ? 9.142 -7.011 -11.097 1.00 90.62 81 ILE A C 1
ATOM 659 O O . ILE A 1 81 ? 10.173 -7.381 -11.669 1.00 90.62 81 ILE A O 1
ATOM 663 N N . ASN A 1 82 ? 8.097 -7.822 -10.895 1.00 85.88 82 ASN A N 1
ATOM 664 C CA . ASN A 1 82 ? 8.132 -9.269 -11.152 1.00 85.88 82 ASN A CA 1
ATOM 665 C C . ASN A 1 82 ? 7.289 -9.732 -12.345 1.00 85.88 82 ASN A C 1
ATOM 667 O O . ASN A 1 82 ? 7.506 -10.841 -12.831 1.00 85.88 82 ASN A O 1
ATOM 671 N N . GLU A 1 83 ? 6.340 -8.926 -12.808 1.00 71.19 83 GLU A N 1
ATOM 672 C CA . GLU A 1 83 ? 5.378 -9.282 -13.854 1.00 71.19 83 GLU A CA 1
ATOM 673 C C . GLU A 1 83 ? 5.304 -8.189 -14.935 1.00 71.19 83 GLU A C 1
ATOM 675 O O . GLU A 1 83 ? 5.907 -7.122 -14.798 1.00 71.19 83 GLU A O 1
ATOM 680 N N . ASP A 1 84 ? 4.521 -8.439 -15.993 1.00 59.22 84 ASP A N 1
ATOM 681 C CA . ASP A 1 84 ? 4.035 -7.436 -16.957 1.00 59.22 84 ASP A CA 1
ATOM 682 C C . ASP A 1 84 ? 3.067 -6.440 -16.270 1.00 59.22 84 ASP A C 1
ATOM 684 O O . ASP A 1 84 ? 1.916 -6.268 -16.679 1.00 59.22 84 ASP A O 1
ATOM 688 N N . GLY A 1 85 ? 3.505 -5.797 -15.181 1.00 57.62 85 GLY A N 1
ATOM 689 C CA . GLY A 1 85 ? 2.809 -4.656 -14.594 1.00 57.62 85 GLY A CA 1
ATOM 690 C C . GLY A 1 85 ? 2.610 -3.550 -15.639 1.00 57.62 85 GLY A C 1
ATOM 691 O O . GLY A 1 85 ? 3.234 -3.581 -16.707 1.00 57.62 85 GLY A O 1
ATOM 692 N N . PRO A 1 86 ? 1.729 -2.570 -15.385 1.00 59.19 86 PRO A N 1
ATOM 693 C CA . PRO A 1 86 ? 1.426 -1.552 -16.380 1.00 59.19 86 PRO A CA 1
ATOM 694 C C . PRO A 1 86 ? 2.713 -0.897 -16.897 1.00 59.19 86 PRO A C 1
ATOM 696 O O . PRO A 1 86 ? 3.597 -0.494 -16.142 1.00 59.19 86 PRO A O 1
ATOM 699 N N . SER A 1 87 ? 2.828 -0.850 -18.225 1.00 60.00 87 SER A N 1
ATOM 700 C CA . SER A 1 87 ? 4.072 -0.606 -18.966 1.00 60.00 87 SER A CA 1
ATOM 701 C C . SER A 1 87 ? 4.581 0.841 -18.898 1.00 60.00 87 SER A C 1
ATOM 703 O O . SER A 1 87 ? 5.341 1.269 -19.765 1.00 60.00 87 SER A O 1
ATOM 705 N N . ASN A 1 88 ? 4.099 1.632 -17.941 1.00 74.94 88 ASN A N 1
ATOM 706 C CA . ASN A 1 88 ? 4.289 3.077 -17.866 1.00 74.94 88 ASN A CA 1
ATOM 707 C C . ASN A 1 88 ? 5.255 3.522 -16.758 1.00 74.94 88 ASN A C 1
ATOM 709 O O . ASN A 1 88 ? 5.447 4.724 -16.591 1.00 74.94 88 ASN A O 1
ATOM 713 N N . VAL A 1 89 ? 5.870 2.595 -16.019 1.00 84.62 89 VAL A N 1
ATOM 714 C CA . VAL A 1 89 ? 6.922 2.921 -15.046 1.00 84.62 89 VAL A CA 1
ATOM 715 C C . VAL A 1 89 ? 8.287 2.924 -15.736 1.00 84.62 89 VAL A C 1
ATOM 717 O O . VAL A 1 89 ? 8.625 1.995 -16.472 1.00 84.62 89 VAL A O 1
ATOM 720 N N . GLU A 1 90 ? 9.090 3.964 -15.501 1.00 87.75 90 GLU A N 1
ATOM 721 C CA . GLU A 1 90 ? 10.439 4.044 -16.061 1.00 87.75 90 GLU A CA 1
ATOM 722 C C . GLU A 1 90 ? 11.334 2.903 -15.555 1.00 87.75 90 GLU A C 1
ATOM 724 O O . GLU A 1 90 ? 11.315 2.530 -14.380 1.00 87.75 90 GLU A O 1
ATOM 729 N N . LEU A 1 91 ? 12.187 2.376 -16.439 1.00 86.62 91 LEU A N 1
ATOM 730 C CA . LEU A 1 91 ? 13.090 1.271 -16.105 1.00 86.62 91 LEU A CA 1
ATOM 731 C C . LEU A 1 91 ? 14.040 1.613 -14.943 1.00 86.62 91 LEU A C 1
ATOM 733 O O . LEU A 1 91 ? 14.359 0.743 -14.137 1.00 86.62 91 LEU A O 1
ATOM 737 N N . SER A 1 92 ? 14.479 2.870 -14.850 1.00 89.50 92 SER A N 1
ATOM 738 C CA . SER A 1 92 ? 15.285 3.400 -13.741 1.00 89.50 92 SER A CA 1
ATOM 739 C C . SER A 1 92 ? 14.561 3.259 -12.401 1.00 89.50 92 SER A C 1
ATOM 741 O O . SER A 1 92 ? 15.135 2.732 -11.449 1.00 89.50 92 SER A O 1
ATOM 743 N N . THR A 1 93 ? 13.290 3.659 -12.339 1.00 91.25 93 THR A N 1
ATOM 744 C CA . THR A 1 93 ? 12.438 3.517 -11.152 1.00 91.25 93 THR A CA 1
ATOM 745 C C . THR A 1 93 ? 12.250 2.048 -10.779 1.00 91.25 93 THR A C 1
ATOM 747 O O . THR A 1 93 ? 12.462 1.681 -9.626 1.00 91.25 93 THR A O 1
ATOM 750 N N . LEU A 1 94 ? 11.961 1.177 -11.754 1.00 90.56 94 LEU A N 1
ATOM 751 C CA . LEU A 1 94 ? 11.826 -0.265 -11.508 1.00 90.56 94 LEU A CA 1
ATOM 752 C C . LEU A 1 94 ? 13.105 -0.885 -10.937 1.00 90.56 94 LEU A C 1
ATOM 754 O O . LEU A 1 94 ? 13.036 -1.749 -10.065 1.00 90.56 94 LEU A O 1
ATOM 758 N N . GLN A 1 95 ? 14.279 -0.457 -11.408 1.00 90.00 95 GLN A N 1
ATOM 759 C CA . GLN A 1 95 ? 15.561 -0.930 -10.884 1.00 90.00 95 GLN A CA 1
ATOM 760 C C . GLN A 1 95 ? 15.789 -0.494 -9.435 1.00 90.00 95 GLN A C 1
ATOM 762 O O . GLN A 1 95 ? 16.269 -1.305 -8.642 1.00 90.00 95 GLN A O 1
ATOM 767 N N . ILE A 1 96 ? 15.427 0.745 -9.087 1.00 91.75 96 ILE A N 1
ATOM 768 C CA . ILE A 1 96 ? 15.521 1.250 -7.712 1.00 91.75 96 ILE A CA 1
ATOM 769 C C . ILE A 1 96 ? 14.572 0.472 -6.805 1.00 91.75 96 ILE A C 1
ATOM 771 O O . ILE A 1 96 ? 15.036 -0.127 -5.840 1.00 91.75 96 ILE A O 1
ATOM 775 N N . TRP A 1 97 ? 13.288 0.371 -7.158 1.00 92.31 97 TRP A N 1
ATOM 776 C CA . TRP A 1 97 ? 12.326 -0.385 -6.355 1.00 92.31 97 TRP A CA 1
ATOM 777 C C . TRP A 1 97 ? 12.723 -1.851 -6.221 1.00 92.31 97 TRP A C 1
ATOM 779 O O . TRP A 1 97 ? 12.661 -2.410 -5.133 1.00 92.31 97 TRP A O 1
ATOM 789 N N . LYS A 1 98 ? 13.195 -2.488 -7.300 1.00 90.31 98 LYS A N 1
ATOM 790 C CA . LYS A 1 98 ? 13.686 -3.869 -7.245 1.00 90.31 98 LYS A CA 1
ATOM 791 C C . LYS A 1 98 ? 14.870 -4.008 -6.299 1.00 90.31 98 LYS A C 1
ATOM 793 O O . LYS A 1 98 ? 14.949 -5.008 -5.586 1.00 90.31 98 LYS A O 1
ATOM 798 N N . LYS A 1 99 ? 15.803 -3.055 -6.317 1.00 88.88 99 LYS A N 1
ATOM 799 C CA . LYS A 1 99 ? 16.943 -3.042 -5.404 1.00 88.88 99 LYS A CA 1
ATOM 800 C C . LYS A 1 99 ? 16.452 -2.896 -3.971 1.00 88.88 99 LYS A C 1
ATOM 802 O O . LYS A 1 99 ? 16.724 -3.780 -3.173 1.00 88.88 99 LYS A O 1
ATOM 807 N N . GLU A 1 100 ? 15.687 -1.850 -3.677 1.00 88.56 100 GLU A N 1
ATOM 808 C CA . GLU A 1 100 ? 15.163 -1.576 -2.341 1.00 88.56 100 GLU A CA 1
ATOM 809 C C . GLU A 1 100 ? 14.374 -2.785 -1.833 1.00 88.56 100 GLU A C 1
ATOM 811 O O . GLU A 1 100 ? 14.742 -3.364 -0.820 1.00 88.56 100 GLU A O 1
ATOM 816 N N . MET A 1 101 ? 13.381 -3.283 -2.573 1.00 85.12 101 MET A N 1
ATOM 817 C CA . MET A 1 101 ? 12.489 -4.374 -2.147 1.00 85.12 101 MET A CA 1
ATOM 818 C C . MET A 1 101 ? 13.185 -5.734 -1.931 1.00 85.12 101 MET A C 1
ATOM 820 O O . MET A 1 101 ? 12.676 -6.572 -1.175 1.00 85.12 101 MET A O 1
ATOM 824 N N . ASN A 1 102 ? 14.338 -5.968 -2.574 1.00 76.50 102 ASN A N 1
ATOM 825 C CA . ASN A 1 102 ? 15.170 -7.165 -2.374 1.00 76.50 102 ASN A CA 1
ATOM 826 C C . ASN A 1 102 ? 16.255 -6.965 -1.309 1.00 76.50 102 ASN A C 1
ATOM 828 O O . ASN A 1 102 ? 16.563 -7.893 -0.563 1.00 76.50 102 ASN A O 1
ATOM 832 N N . GLU A 1 103 ? 16.824 -5.766 -1.217 1.00 67.62 103 GLU A N 1
ATOM 833 C CA . GLU A 1 103 ? 17.864 -5.400 -0.249 1.00 67.62 103 GLU A CA 1
ATOM 834 C C . GLU A 1 103 ? 17.263 -4.864 1.069 1.00 67.62 103 GLU A C 1
ATOM 836 O O . GLU A 1 103 ? 17.990 -4.408 1.950 1.00 67.62 103 GLU A O 1
ATOM 841 N N . TYR A 1 104 ? 15.939 -4.978 1.244 1.00 56.84 104 TYR A N 1
ATOM 842 C CA . TYR A 1 104 ? 15.176 -4.116 2.141 1.00 56.84 104 TYR A CA 1
ATOM 843 C C . TYR A 1 104 ? 15.570 -4.199 3.624 1.00 56.84 104 TYR A C 1
ATOM 845 O O . TYR A 1 104 ? 15.602 -5.256 4.279 1.00 56.84 104 TYR A O 1
ATOM 853 N N . SER A 1 105 ? 15.793 -3.005 4.155 1.00 53.91 105 SER A N 1
ATOM 854 C CA . SER A 1 105 ? 15.838 -2.608 5.554 1.00 53.91 105 SER A CA 1
ATOM 855 C C . SER A 1 105 ? 14.417 -2.558 6.120 1.00 53.91 105 SER A C 1
ATOM 857 O O . SER A 1 105 ? 13.822 -1.492 6.215 1.00 53.91 105 SER A O 1
ATOM 859 N N .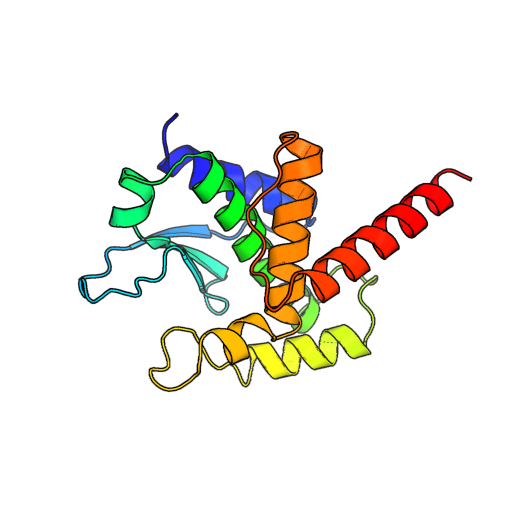 GLN A 1 106 ? 13.816 -3.719 6.408 1.00 53.91 106 GLN A N 1
ATOM 860 C CA . GLN A 1 106 ? 12.443 -3.768 6.933 1.00 53.91 106 GLN A CA 1
ATOM 861 C C . GLN A 1 106 ? 12.346 -2.999 8.260 1.00 53.91 106 GLN A C 1
ATOM 863 O O . GLN A 1 106 ? 13.295 -3.064 9.041 1.00 53.91 106 GLN A O 1
ATOM 868 N N . PRO A 1 107 ? 11.197 -2.380 8.590 1.00 48.06 107 PRO A N 1
ATOM 869 C CA . PRO A 1 107 ? 10.988 -1.745 9.897 1.00 48.06 107 PRO A CA 1
ATOM 870 C C . PRO A 1 107 ? 11.120 -2.737 11.073 1.00 48.06 107 PRO A C 1
ATOM 872 O O . PRO A 1 107 ? 11.283 -2.337 12.222 1.00 48.06 107 PRO A O 1
ATOM 875 N N . THR A 1 108 ? 11.102 -4.046 10.792 1.00 48.59 108 THR A N 1
ATOM 876 C CA . THR A 1 108 ? 11.390 -5.136 11.738 1.00 48.59 108 THR A CA 1
ATOM 877 C C . THR A 1 108 ? 12.885 -5.395 11.973 1.00 48.59 108 THR A C 1
ATOM 879 O O . THR A 1 108 ? 13.241 -6.022 12.976 1.00 48.59 108 THR A O 1
ATOM 882 N N . LYS A 1 109 ? 13.787 -4.949 11.085 1.00 53.84 109 LYS A N 1
ATOM 883 C CA . LYS A 1 109 ? 15.239 -5.041 11.296 1.00 53.84 109 LYS A CA 1
ATOM 884 C C . LYS A 1 109 ? 15.636 -3.938 12.275 1.00 53.84 109 LYS A C 1
ATOM 886 O O . LYS A 1 109 ? 15.674 -2.768 11.920 1.00 53.84 109 LYS A O 1
ATOM 891 N N . LYS A 1 110 ? 15.945 -4.343 13.508 1.00 52.41 110 LYS A N 1
ATOM 892 C CA . LYS A 1 110 ? 16.220 -3.512 14.699 1.00 52.41 110 LYS A CA 1
ATOM 893 C C . LYS A 1 110 ? 17.232 -2.358 14.558 1.00 52.41 110 LYS A C 1
ATOM 895 O O . LYS A 1 110 ? 17.353 -1.591 15.508 1.00 52.41 110 LYS A O 1
ATOM 900 N N . ASP A 1 111 ? 17.917 -2.212 13.426 1.00 59.38 111 ASP A N 1
ATOM 901 C CA . ASP A 1 111 ? 19.130 -1.398 13.308 1.00 59.38 111 ASP A CA 1
ATOM 902 C C . ASP A 1 111 ? 19.074 -0.294 12.235 1.00 59.38 111 ASP A C 1
ATOM 904 O O . ASP A 1 111 ? 20.083 0.377 12.031 1.00 59.38 111 ASP A O 1
ATOM 908 N N . ILE A 1 112 ? 17.938 -0.068 11.557 1.00 62.84 112 ILE A N 1
ATOM 909 C CA . ILE A 1 112 ? 17.817 1.033 10.581 1.00 62.84 112 ILE A CA 1
ATOM 910 C C . ILE A 1 112 ? 17.068 2.224 11.199 1.00 62.84 112 ILE A C 1
ATOM 912 O O . ILE A 1 112 ? 15.954 2.049 11.705 1.00 62.84 112 ILE A O 1
ATOM 916 N N . PRO A 1 113 ? 17.648 3.441 11.176 1.00 74.38 113 PRO A N 1
ATOM 917 C CA . PRO A 1 113 ? 16.940 4.657 11.551 1.00 74.38 113 PRO A CA 1
ATOM 918 C C . PRO A 1 113 ? 15.672 4.852 10.713 1.00 74.38 113 PRO A C 1
ATOM 920 O O . PRO A 1 113 ? 15.674 4.677 9.501 1.00 74.38 113 PRO A O 1
ATOM 923 N N . GLU A 1 114 ? 14.590 5.279 11.357 1.00 74.25 114 GLU A N 1
ATOM 924 C CA . GLU A 1 114 ? 13.296 5.558 10.712 1.00 74.25 114 GLU A CA 1
ATOM 925 C C . GLU A 1 114 ? 13.415 6.550 9.543 1.00 74.25 114 GLU A C 1
ATOM 927 O O . GLU A 1 114 ? 12.733 6.416 8.534 1.00 74.25 114 GLU A O 1
ATOM 932 N N . GLU A 1 115 ? 14.348 7.496 9.645 1.00 79.75 115 GLU A N 1
ATOM 933 C CA . GLU A 1 115 ? 14.701 8.430 8.576 1.00 79.75 115 GLU A CA 1
ATOM 934 C C . GLU A 1 115 ? 15.245 7.717 7.329 1.00 79.75 115 GLU A C 1
ATOM 936 O O . GLU A 1 115 ? 14.813 8.008 6.219 1.00 79.75 115 GLU A O 1
ATOM 941 N N . GLU A 1 116 ? 16.155 6.754 7.499 1.00 81.25 116 GLU A N 1
ATOM 942 C CA . GLU A 1 116 ? 16.714 5.973 6.389 1.00 81.25 116 GLU A CA 1
ATOM 943 C C . GLU A 1 116 ? 15.664 5.066 5.743 1.00 81.25 116 GLU A C 1
ATOM 945 O O . GLU A 1 116 ? 15.710 4.844 4.536 1.00 81.25 116 GLU A O 1
ATOM 950 N N . TYR A 1 117 ? 14.703 4.570 6.527 1.00 81.81 117 TYR A N 1
ATOM 951 C CA . TYR A 1 117 ? 13.549 3.844 6.001 1.00 81.81 117 TYR A CA 1
ATOM 952 C C . TYR A 1 117 ? 12.673 4.757 5.133 1.00 81.81 117 TYR A C 1
ATOM 954 O O . TYR A 1 117 ? 12.449 4.452 3.966 1.00 81.81 117 TYR A O 1
ATOM 962 N N . LEU A 1 118 ? 12.248 5.906 5.669 1.00 86.38 118 LEU A N 1
ATOM 963 C CA . LEU A 1 118 ? 11.343 6.828 4.975 1.00 86.38 118 LEU A CA 1
ATOM 964 C C . LEU A 1 118 ? 11.948 7.443 3.707 1.00 86.38 118 LEU A C 1
ATOM 966 O O . LEU A 1 118 ? 11.198 7.808 2.810 1.00 86.38 118 LEU A O 1
ATOM 970 N N . MET A 1 119 ? 13.276 7.570 3.625 1.00 89.19 119 MET A N 1
ATOM 971 C CA . MET A 1 119 ? 13.971 8.130 2.459 1.00 89.19 119 MET A CA 1
ATOM 972 C C . MET A 1 119 ? 14.101 7.161 1.270 1.00 89.19 119 MET A C 1
ATOM 974 O O . MET A 1 119 ? 14.656 7.552 0.244 1.00 89.19 119 MET A O 1
ATOM 978 N N . GLN A 1 120 ? 13.630 5.916 1.379 1.00 90.31 120 GLN A N 1
ATOM 979 C CA . GLN A 1 120 ? 13.631 4.982 0.250 1.00 90.31 120 GLN A CA 1
ATOM 980 C C . GLN A 1 120 ? 12.595 5.399 -0.798 1.00 90.31 120 GLN A C 1
ATOM 982 O O . GLN A 1 120 ? 11.464 5.754 -0.462 1.00 90.31 120 GLN A O 1
ATOM 987 N N . GLU A 1 121 ? 12.959 5.332 -2.078 1.00 92.94 121 GLU A N 1
ATOM 988 C CA . GLU A 1 121 ? 12.101 5.797 -3.180 1.00 92.94 121 GLU A CA 1
ATOM 989 C C . GLU A 1 121 ? 10.782 5.014 -3.239 1.00 92.94 121 GLU A C 1
ATOM 991 O O . GLU A 1 121 ? 9.734 5.559 -3.588 1.00 92.94 121 GLU A O 1
ATOM 996 N N . ILE A 1 122 ? 10.808 3.736 -2.855 1.00 92.06 122 ILE A N 1
ATOM 997 C CA . ILE A 1 122 ? 9.618 2.889 -2.774 1.00 92.06 122 ILE A CA 1
ATOM 998 C C . ILE A 1 122 ? 8.632 3.334 -1.675 1.00 92.06 122 ILE A C 1
ATOM 1000 O O . ILE A 1 122 ? 7.419 3.267 -1.892 1.00 92.06 122 ILE A O 1
ATOM 1004 N N . GLU A 1 123 ? 9.124 3.847 -0.540 1.00 93.44 123 GLU A N 1
ATOM 1005 C CA . GLU A 1 123 ? 8.296 4.400 0.548 1.00 93.44 123 GLU A CA 1
ATOM 1006 C C . GLU A 1 123 ? 7.767 5.782 0.193 1.00 93.44 123 GLU A C 1
ATOM 1008 O O . GLU A 1 123 ? 6.586 6.068 0.391 1.00 93.44 123 GLU A O 1
ATOM 1013 N N . ILE A 1 124 ? 8.626 6.636 -0.373 1.00 94.94 124 ILE A N 1
ATOM 1014 C CA . ILE A 1 124 ? 8.245 7.975 -0.826 1.00 94.94 124 ILE A CA 1
ATOM 1015 C C . ILE A 1 124 ? 7.102 7.871 -1.843 1.00 94.94 124 ILE A C 1
ATOM 1017 O O . ILE A 1 124 ? 6.098 8.571 -1.703 1.00 94.94 124 ILE A O 1
ATOM 1021 N N . ASP A 1 125 ? 7.205 6.966 -2.823 1.00 95.25 125 ASP A N 1
ATOM 1022 C CA . ASP A 1 125 ? 6.143 6.711 -3.803 1.00 95.25 125 ASP A CA 1
ATOM 1023 C C . ASP A 1 125 ? 4.858 6.169 -3.147 1.00 95.25 125 ASP A C 1
ATOM 1025 O O . ASP A 1 125 ? 3.764 6.647 -3.458 1.00 95.25 125 ASP A O 1
ATOM 1029 N N . ALA A 1 126 ? 4.964 5.238 -2.191 1.00 95.62 126 ALA A N 1
ATOM 1030 C CA . ALA A 1 126 ? 3.809 4.706 -1.464 1.00 95.62 126 ALA A CA 1
ATOM 1031 C C . ALA A 1 126 ? 3.074 5.777 -0.641 1.00 95.62 126 ALA A C 1
ATOM 1033 O O . ALA A 1 126 ? 1.840 5.854 -0.663 1.00 95.62 126 ALA A O 1
ATOM 1034 N N . ILE A 1 127 ? 3.813 6.650 0.048 1.00 96.19 127 ILE A N 1
ATOM 1035 C CA . ILE A 1 127 ? 3.255 7.757 0.836 1.00 96.19 127 ILE A CA 1
ATOM 1036 C C . ILE A 1 127 ? 2.666 8.835 -0.082 1.00 96.19 127 ILE A C 1
ATOM 1038 O O . ILE A 1 127 ? 1.566 9.325 0.189 1.00 96.19 127 ILE A O 1
ATOM 1042 N N . ALA A 1 128 ? 3.348 9.181 -1.179 1.00 96.12 128 ALA A N 1
ATOM 1043 C CA . ALA A 1 128 ? 2.845 10.140 -2.160 1.00 96.12 128 ALA A CA 1
ATOM 1044 C C . ALA A 1 128 ? 1.521 9.660 -2.770 1.00 96.12 128 ALA A C 1
ATOM 1046 O O . ALA A 1 128 ? 0.545 10.414 -2.804 1.00 96.12 128 ALA A O 1
ATOM 1047 N N . PHE A 1 129 ? 1.460 8.386 -3.172 1.00 96.56 129 PHE A N 1
ATOM 1048 C CA . PHE A 1 129 ? 0.245 7.762 -3.685 1.00 96.56 129 PHE A CA 1
ATOM 1049 C C . PHE A 1 129 ? -0.886 7.794 -2.652 1.00 96.56 129 PHE A C 1
ATOM 1051 O O . PHE A 1 129 ? -1.984 8.258 -2.959 1.00 96.56 129 PHE A O 1
ATOM 1058 N N . ALA A 1 130 ? -0.627 7.369 -1.412 1.00 97.44 130 ALA A N 1
ATOM 1059 C CA . ALA A 1 130 ? -1.641 7.377 -0.362 1.00 97.44 130 ALA A CA 1
ATOM 1060 C C . ALA A 1 130 ? -2.179 8.790 -0.082 1.00 97.44 130 ALA A C 1
ATOM 1062 O O . ALA A 1 130 ? -3.391 8.974 0.046 1.00 97.44 130 ALA A O 1
ATOM 1063 N N . HIS A 1 131 ? -1.306 9.802 -0.045 1.00 96.62 131 HIS A N 1
ATOM 1064 C CA . HIS A 1 131 ? -1.722 11.196 0.114 1.00 96.62 131 HIS A CA 1
ATOM 1065 C C . HIS A 1 131 ? -2.600 11.664 -1.050 1.00 96.62 131 HIS A C 1
ATOM 1067 O O . HIS A 1 131 ? -3.662 12.247 -0.820 1.00 96.62 131 HIS A O 1
ATOM 1073 N N . LYS A 1 132 ? -2.188 11.378 -2.293 1.00 95.69 132 LYS A N 1
ATOM 1074 C CA . LYS A 1 132 ? -2.940 11.729 -3.504 1.00 95.69 132 LYS A CA 1
ATOM 1075 C C . LYS A 1 132 ? -4.339 11.116 -3.484 1.00 95.69 132 LYS A C 1
ATOM 1077 O O . LYS A 1 132 ? -5.320 11.838 -3.630 1.00 95.69 132 LYS A O 1
ATOM 1082 N N . MET A 1 133 ? -4.446 9.815 -3.215 1.00 97.00 133 MET A N 1
ATOM 1083 C CA . MET A 1 133 ? -5.735 9.114 -3.199 1.00 97.00 133 MET A CA 1
ATOM 1084 C C . MET A 1 133 ? -6.672 9.625 -2.107 1.00 97.00 133 MET A C 1
ATOM 1086 O O . MET A 1 133 ? -7.875 9.762 -2.331 1.00 97.00 133 MET A O 1
ATOM 1090 N N . MET A 1 134 ? -6.137 9.964 -0.933 1.00 97.31 134 MET A N 1
ATOM 1091 C CA . MET A 1 134 ? -6.936 10.580 0.127 1.00 97.31 134 MET A CA 1
ATOM 1092 C C . MET A 1 134 ? -7.438 11.972 -0.255 1.00 97.31 134 MET A C 1
ATOM 1094 O O . MET A 1 134 ? -8.582 12.321 0.050 1.00 97.31 134 MET A O 1
ATOM 1098 N N . LEU A 1 135 ? -6.622 12.753 -0.962 1.00 94.81 135 LEU A N 1
ATOM 1099 C CA . LEU A 1 135 ? -7.028 14.065 -1.440 1.00 94.81 135 LEU A CA 1
ATOM 1100 C C . LEU A 1 135 ? -8.102 13.957 -2.533 1.00 94.81 135 LEU A C 1
ATOM 1102 O O . LEU A 1 135 ? -9.131 14.618 -2.431 1.00 94.81 135 LEU A O 1
ATOM 1106 N N . GLU A 1 136 ? -7.898 13.106 -3.537 1.00 94.62 136 GLU A N 1
ATOM 1107 C CA . GLU A 1 136 ? -8.783 12.984 -4.704 1.00 94.62 136 GLU A CA 1
ATOM 1108 C C . GLU A 1 136 ? -10.124 12.320 -4.378 1.00 94.62 136 GLU A C 1
ATOM 1110 O O . GLU A 1 136 ? -11.171 12.786 -4.825 1.00 94.62 136 GLU A O 1
ATOM 1115 N N . HIS A 1 137 ? -10.119 11.253 -3.573 1.00 94.25 137 HIS A N 1
ATOM 1116 C CA . HIS A 1 137 ? -11.332 10.477 -3.301 1.00 94.25 137 HIS A CA 1
ATOM 1117 C C . HIS A 1 137 ? -12.071 10.903 -2.031 1.00 94.25 137 HIS A C 1
ATOM 1119 O O . HIS A 1 137 ? -13.272 10.653 -1.915 1.00 94.25 137 HIS A O 1
ATOM 1125 N N . PHE A 1 138 ? -11.381 11.539 -1.080 1.00 94.25 138 PHE A N 1
ATOM 1126 C CA . PHE A 1 138 ? -11.963 11.900 0.217 1.00 94.25 138 PHE A CA 1
ATOM 1127 C C . PHE A 1 138 ? -11.850 13.393 0.544 1.00 94.25 138 PHE A C 1
ATOM 1129 O O . PHE A 1 138 ? -12.465 13.843 1.509 1.00 94.25 138 PHE A O 1
ATOM 1136 N N . GLY A 1 139 ? -11.107 14.183 -0.242 1.00 94.38 139 GLY A N 1
ATOM 1137 C CA . GLY A 1 139 ? -10.891 15.606 0.033 1.00 94.38 139 GLY A CA 1
ATOM 1138 C C . GLY A 1 139 ? -10.050 15.860 1.287 1.00 94.38 139 GLY A C 1
ATOM 1139 O O . GLY A 1 139 ? -10.138 16.939 1.874 1.00 94.38 139 GLY A O 1
ATOM 1140 N N . LEU A 1 140 ? -9.266 14.869 1.732 1.00 93.06 140 LEU A N 1
ATOM 1141 C CA . LEU A 1 140 ? -8.515 14.915 2.986 1.00 93.06 140 LEU A CA 1
ATOM 1142 C C . LEU A 1 140 ? -7.009 14.942 2.729 1.00 93.06 140 LEU A C 1
ATOM 1144 O O . LEU A 1 140 ? -6.471 14.099 2.017 1.00 93.06 140 LEU A O 1
ATOM 1148 N N . LYS A 1 141 ? -6.313 15.874 3.385 1.00 91.00 141 LYS A N 1
ATOM 1149 C CA . LYS A 1 141 ? -4.848 15.861 3.458 1.00 91.00 141 LYS A CA 1
ATOM 1150 C C . LYS A 1 141 ? -4.396 14.922 4.568 1.00 91.00 141 LYS A C 1
ATOM 1152 O O . LYS A 1 141 ? -4.865 15.035 5.699 1.00 91.00 141 LYS A O 1
ATOM 1157 N N . THR A 1 142 ? -3.462 14.035 4.253 1.00 90.69 142 THR A N 1
ATOM 1158 C CA . THR A 1 142 ? -2.801 13.174 5.241 1.00 90.69 142 THR A CA 1
ATOM 1159 C C . THR A 1 142 ? -1.560 13.863 5.807 1.00 90.69 142 THR A C 1
ATOM 1161 O O . THR A 1 142 ? -1.030 14.798 5.200 1.00 90.69 142 THR A O 1
ATOM 1164 N N . GLY A 1 143 ? -1.095 13.413 6.974 1.00 87.25 143 GLY A N 1
ATOM 1165 C CA . GLY A 1 143 ? 0.202 13.832 7.499 1.00 87.25 143 GLY A CA 1
ATOM 1166 C C . GLY A 1 143 ? 1.329 13.281 6.628 1.00 87.25 143 GLY A C 1
ATOM 1167 O O . GLY A 1 143 ? 1.379 12.078 6.386 1.00 87.25 143 GLY A O 1
ATOM 1168 N N . ILE A 1 144 ? 2.216 14.159 6.165 1.00 88.81 144 ILE A N 1
ATOM 1169 C CA . ILE A 1 144 ? 3.442 13.789 5.454 1.00 88.81 144 ILE A CA 1
ATOM 1170 C C . ILE A 1 144 ? 4.622 14.016 6.410 1.00 88.81 144 ILE A C 1
ATOM 1172 O O . ILE A 1 144 ? 4.693 15.092 7.010 1.00 88.81 144 ILE A O 1
ATOM 1176 N N . PRO A 1 145 ? 5.545 13.053 6.581 1.00 87.50 145 PRO A N 1
ATOM 1177 C CA . PRO A 1 145 ? 6.736 13.272 7.393 1.00 87.50 145 PRO A CA 1
ATOM 1178 C C . PRO A 1 145 ? 7.606 14.399 6.820 1.00 87.50 145 PRO A C 1
ATOM 1180 O O . PRO A 1 145 ? 7.972 14.369 5.647 1.00 87.50 145 PRO A O 1
ATOM 1183 N N . ASN A 1 146 ? 7.995 15.360 7.664 1.00 89.19 146 ASN A N 1
ATOM 1184 C CA . ASN A 1 146 ? 8.764 16.546 7.250 1.00 89.19 146 ASN A CA 1
ATOM 1185 C C . AS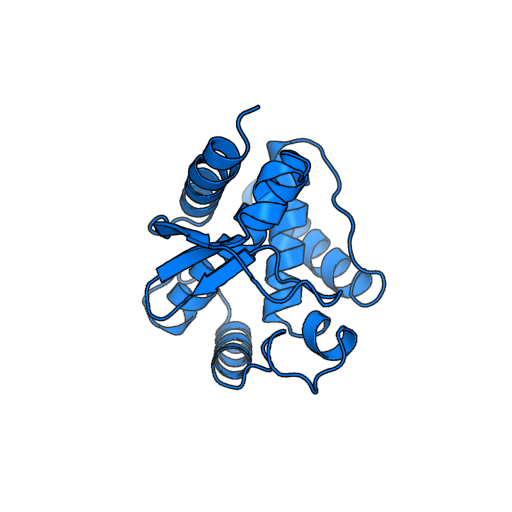N A 1 146 ? 10.061 16.210 6.493 1.00 89.19 146 ASN A C 1
ATOM 1187 O O . ASN A 1 146 ? 10.506 16.993 5.660 1.00 89.19 146 ASN A O 1
ATOM 1191 N N . ILE A 1 147 ? 10.675 15.060 6.789 1.00 89.75 147 ILE A N 1
ATOM 1192 C CA . ILE A 1 147 ? 11.937 14.628 6.175 1.00 89.75 147 ILE A CA 1
ATOM 1193 C C . ILE A 1 147 ? 11.814 14.312 4.677 1.00 89.75 147 ILE A C 1
ATOM 1195 O O . ILE A 1 147 ? 12.797 14.463 3.963 1.00 89.75 147 ILE A O 1
ATOM 1199 N N . ILE A 1 148 ? 10.620 13.938 4.207 1.00 90.88 148 ILE A N 1
ATOM 1200 C CA . ILE A 1 148 ? 10.335 13.602 2.798 1.00 90.88 148 ILE A CA 1
ATOM 1201 C C . ILE A 1 148 ? 9.261 14.503 2.175 1.00 90.88 148 ILE A C 1
ATOM 1203 O O . ILE A 1 148 ? 8.739 14.231 1.091 1.00 90.88 148 ILE A O 1
ATOM 1207 N N . GLU A 1 149 ? 8.874 15.577 2.870 1.00 91.12 149 GLU A N 1
ATOM 1208 C CA . GLU A 1 149 ? 7.801 16.463 2.419 1.00 91.12 149 GLU A CA 1
ATOM 1209 C C . GLU A 1 149 ? 8.119 17.055 1.045 1.00 91.12 149 GLU A C 1
ATOM 1211 O O . GLU A 1 149 ? 7.261 17.089 0.163 1.00 91.12 149 GLU A O 1
ATOM 1216 N N . LYS A 1 150 ? 9.367 17.479 0.830 1.00 90.56 150 LYS A N 1
ATOM 1217 C CA . LYS A 1 150 ? 9.790 18.120 -0.415 1.00 90.56 150 LYS A CA 1
ATOM 1218 C C . LYS A 1 150 ? 9.720 17.158 -1.603 1.00 90.56 150 LYS A C 1
ATOM 1220 O O . LYS A 1 150 ? 9.277 17.558 -2.679 1.00 90.56 150 LYS A O 1
ATOM 1225 N N . GLU A 1 151 ? 10.150 15.923 -1.408 1.00 92.12 151 GLU A N 1
ATOM 1226 C CA . GLU A 1 151 ? 10.164 14.845 -2.392 1.00 92.12 151 GLU A CA 1
ATOM 1227 C C . GLU A 1 151 ? 8.727 14.507 -2.805 1.00 92.12 151 GLU A C 1
ATOM 1229 O O . GLU A 1 151 ? 8.403 14.505 -3.995 1.00 92.12 151 GLU A O 1
ATOM 1234 N N . ILE A 1 152 ? 7.826 14.365 -1.828 1.00 90.50 152 ILE A N 1
ATOM 1235 C CA . ILE A 1 152 ? 6.403 14.116 -2.086 1.00 90.50 152 ILE A CA 1
ATOM 1236 C C . ILE A 1 152 ? 5.761 15.287 -2.837 1.00 90.50 152 ILE A C 1
ATOM 1238 O O . ILE A 1 152 ? 5.059 15.064 -3.822 1.00 90.50 152 ILE A O 1
ATOM 1242 N N . GLN A 1 153 ? 6.025 16.541 -2.449 1.00 89.62 153 GLN A N 1
ATOM 1243 C CA . GLN A 1 153 ? 5.480 17.700 -3.173 1.00 89.62 153 GLN A CA 1
ATOM 1244 C C . GLN A 1 153 ? 5.939 17.736 -4.639 1.00 89.62 153 GLN A C 1
ATOM 1246 O O . GLN A 1 153 ? 5.156 18.089 -5.521 1.00 89.62 153 GLN A O 1
ATOM 1251 N N . GLN A 1 15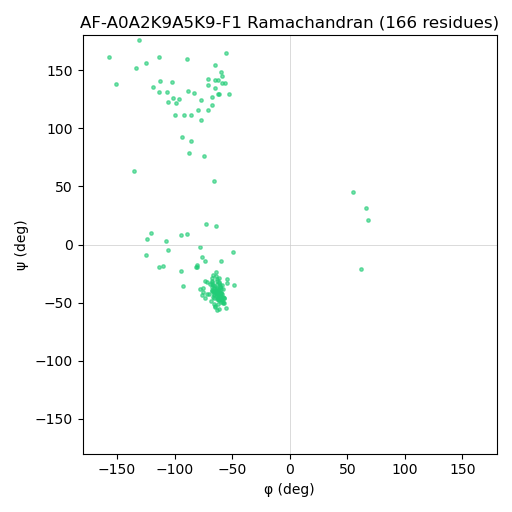4 ? 7.183 17.342 -4.928 1.00 89.81 154 GLN A N 1
ATOM 1252 C CA . GLN A 1 154 ? 7.677 17.265 -6.304 1.00 89.81 154 GLN A CA 1
ATOM 1253 C C . GLN A 1 154 ? 6.966 16.184 -7.123 1.00 89.81 154 GLN A C 1
ATOM 1255 O O . GLN A 1 154 ? 6.672 16.427 -8.294 1.00 89.81 154 GLN A O 1
ATOM 1260 N N . ILE A 1 155 ? 6.680 15.019 -6.533 1.00 87.62 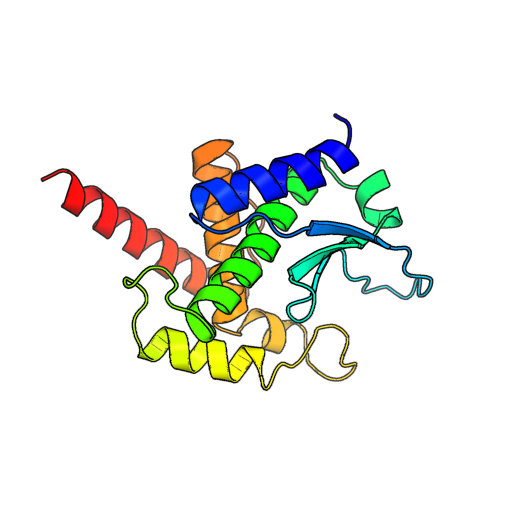155 ILE A N 1
ATOM 1261 C CA . ILE A 1 155 ? 5.911 13.952 -7.193 1.00 87.62 155 ILE A CA 1
ATOM 1262 C C . ILE A 1 155 ? 4.500 14.452 -7.515 1.00 87.62 155 ILE A C 1
ATOM 1264 O O . ILE A 1 155 ? 4.085 14.421 -8.672 1.00 87.62 155 ILE A O 1
ATOM 1268 N N . LEU A 1 156 ? 3.805 15.013 -6.522 1.00 87.12 156 LEU A N 1
ATOM 1269 C CA . LEU A 1 156 ? 2.437 15.508 -6.689 1.00 87.12 156 LEU A CA 1
ATOM 1270 C C . LEU A 1 156 ? 2.339 16.622 -7.748 1.00 87.12 156 LEU A C 1
ATOM 1272 O O . LEU A 1 156 ? 1.374 16.665 -8.504 1.00 87.12 156 LEU A O 1
ATOM 1276 N N . MET A 1 157 ? 3.342 17.502 -7.853 1.00 84.19 157 MET A N 1
ATOM 1277 C CA . MET A 1 157 ? 3.386 18.534 -8.899 1.00 84.19 157 MET A CA 1
ATOM 1278 C C . MET A 1 157 ? 3.570 17.965 -10.312 1.00 84.19 157 MET A C 1
ATOM 1280 O O . MET A 1 157 ? 2.955 18.469 -11.252 1.00 84.19 157 MET A O 1
ATOM 1284 N N . LYS A 1 158 ? 4.418 16.942 -10.486 1.00 79.88 158 LYS A N 1
ATOM 1285 C CA . LYS A 1 158 ? 4.628 16.297 -11.796 1.00 79.88 158 LYS A CA 1
ATOM 1286 C C . LYS A 1 158 ? 3.347 15.642 -12.300 1.00 79.88 158 LYS A C 1
ATOM 1288 O O . LYS A 1 158 ? 3.030 15.769 -13.481 1.00 79.88 158 LYS A O 1
ATOM 1293 N N . ASP A 1 159 ? 2.608 15.003 -11.400 1.00 73.69 159 ASP A N 1
ATOM 1294 C CA . ASP A 1 159 ? 1.341 14.353 -11.721 1.00 73.69 159 ASP A CA 1
ATOM 1295 C C . ASP A 1 159 ? 0.296 15.351 -12.230 1.00 73.69 159 ASP A C 1
ATOM 1297 O O . ASP A 1 159 ? -0.298 15.115 -13.280 1.00 73.69 159 ASP A O 1
ATOM 1301 N N . VAL A 1 160 ? 0.141 16.500 -11.558 1.00 70.88 160 VAL A N 1
ATOM 1302 C CA . VAL A 1 160 ? -0.783 17.571 -11.986 1.00 70.88 160 VAL A CA 1
ATOM 1303 C C . VAL A 1 160 ? -0.468 18.040 -13.407 1.00 70.88 160 VAL A C 1
ATOM 1305 O O . VAL A 1 160 ? -1.365 18.132 -14.240 1.00 70.88 160 VAL A O 1
ATOM 1308 N N . ILE A 1 161 ? 0.811 18.271 -13.715 1.00 66.69 161 ILE A N 1
ATOM 1309 C CA . ILE A 1 161 ? 1.236 18.678 -15.063 1.00 66.69 161 ILE A CA 1
ATOM 1310 C C . ILE A 1 161 ? 0.927 17.574 -16.086 1.00 66.69 161 ILE A C 1
ATOM 1312 O O . ILE A 1 161 ? 0.545 17.869 -17.218 1.00 66.69 161 ILE A O 1
ATOM 1316 N N . SER A 1 162 ? 1.093 16.305 -15.706 1.00 61.78 162 SER A N 1
ATOM 1317 C CA . SER A 1 162 ? 0.828 15.170 -16.594 1.00 61.78 162 SER A CA 1
ATOM 1318 C C . SER A 1 162 ? -0.660 14.978 -16.900 1.00 61.78 162 SER A C 1
ATOM 1320 O O . SER A 1 162 ? -0.998 14.576 -18.013 1.00 61.78 162 SER A O 1
ATOM 1322 N N . ASP A 1 163 ? -1.545 15.272 -15.945 1.00 61.72 163 ASP A N 1
ATOM 1323 C CA . ASP A 1 163 ? -2.990 15.131 -16.123 1.00 61.72 163 ASP A CA 1
ATOM 1324 C C . ASP A 1 163 ? -3.566 16.298 -16.942 1.00 61.72 163 ASP A C 1
ATOM 1326 O O . ASP A 1 163 ? -4.336 16.058 -17.869 1.00 61.72 163 ASP A O 1
ATOM 1330 N N . GLU A 1 164 ? -3.081 17.531 -16.742 1.00 61.28 164 GLU A N 1
ATOM 1331 C CA . GLU A 1 164 ? -3.446 18.691 -17.580 1.00 61.28 164 GLU A CA 1
ATOM 1332 C C . GLU A 1 164 ? -3.053 18.520 -19.061 1.00 61.28 164 GLU A C 1
ATOM 1334 O O . GLU A 1 164 ? -3.701 19.072 -19.950 1.00 61.28 164 GLU A O 1
ATOM 1339 N N . GLN A 1 165 ? -1.999 17.751 -19.351 1.00 52.00 165 GLN A N 1
ATOM 1340 C CA . GLN A 1 165 ? -1.552 17.479 -20.722 1.00 52.00 165 GLN A CA 1
ATOM 1341 C C . GLN A 1 165 ? -2.351 16.378 -21.433 1.00 52.00 165 GLN A C 1
ATOM 1343 O O . GLN A 1 165 ? -2.278 16.296 -22.657 1.00 52.00 165 GLN A O 1
ATOM 1348 N N . LYS A 1 166 ? -3.100 15.533 -20.710 1.00 55.16 166 LYS A N 1
ATOM 1349 C CA . LYS A 1 166 ? -3.960 14.492 -21.311 1.00 55.16 166 LYS A CA 1
ATOM 1350 C C . LYS A 1 166 ? -5.308 15.037 -21.794 1.00 55.16 166 LYS A C 1
ATOM 1352 O O . LYS A 1 166 ? -5.946 14.390 -22.621 1.00 55.16 166 LYS A O 1
ATOM 1357 N N . ASP A 1 167 ? -5.710 16.205 -21.296 1.00 50.22 167 ASP A N 1
ATOM 1358 C CA . ASP A 1 167 ? -6.982 16.869 -21.610 1.00 50.22 167 ASP A CA 1
ATOM 1359 C C . ASP A 1 167 ? -6.877 17.909 -22.756 1.00 50.22 167 ASP A C 1
ATOM 1361 O O . ASP A 1 167 ? -7.841 18.632 -23.030 1.00 50.22 167 ASP A O 1
ATOM 1365 N N . LEU A 1 168 ? -5.724 17.981 -23.438 1.00 45.09 168 LEU A N 1
ATOM 1366 C CA . LEU A 1 168 ? -5.435 18.832 -24.610 1.00 45.09 168 LEU A CA 1
ATOM 1367 C C . LEU A 1 168 ? -5.350 18.013 -25.905 1.00 45.09 168 LEU A C 1
ATOM 1369 O O . LEU A 1 168 ? -5.851 18.520 -26.938 1.00 45.09 168 LEU A O 1
#

Mean predicted aligned error: 6.59 Å

pLDDT: mean 85.31, std 15.25, range [42.84, 98.56]